Protein AF-A3JCH4-F1 (afdb_monomer_lite)

Structure (mmCIF, N/CA/C/O backbone):
data_AF-A3JCH4-F1
#
_entry.id   AF-A3JCH4-F1
#
loop_
_atom_site.group_PDB
_atom_site.id
_atom_site.type_symbol
_atom_site.label_atom_id
_atom_site.label_alt_id
_atom_site.label_comp_id
_atom_site.label_asym_id
_atom_site.label_entity_id
_atom_site.label_seq_id
_atom_site.pdbx_PDB_ins_code
_atom_site.Cartn_x
_atom_site.Cartn_y
_atom_site.Cartn_z
_atom_site.occupancy
_atom_site.B_iso_or_equiv
_atom_site.auth_seq_id
_atom_site.auth_comp_id
_atom_site.auth_asym_id
_atom_site.auth_atom_id
_atom_site.pdbx_PDB_model_num
ATOM 1 N N . MET A 1 1 ? -6.336 0.879 13.551 1.00 80.81 1 MET A N 1
ATOM 2 C CA . MET A 1 1 ? -6.607 0.300 12.223 1.00 80.81 1 MET A CA 1
ATOM 3 C C . MET A 1 1 ? -5.307 0.128 11.477 1.00 80.81 1 MET A C 1
ATOM 5 O O . MET A 1 1 ? -4.447 0.997 11.608 1.00 80.81 1 MET A O 1
ATOM 9 N N . ARG A 1 2 ? -5.179 -0.964 10.730 1.00 87.00 2 ARG A N 1
ATOM 10 C CA . ARG A 1 2 ? -4.065 -1.256 9.829 1.00 87.00 2 ARG A CA 1
ATOM 11 C C . ARG A 1 2 ? -4.482 -1.027 8.387 1.00 87.00 2 ARG A C 1
ATOM 13 O O . ARG A 1 2 ? -5.506 -1.543 7.948 1.00 87.00 2 ARG A O 1
ATOM 20 N N . ILE A 1 3 ? -3.688 -0.244 7.678 1.00 89.81 3 ILE A N 1
ATOM 21 C CA . ILE A 1 3 ? -3.906 0.101 6.283 1.00 89.81 3 ILE A CA 1
ATOM 22 C C . ILE A 1 3 ? -2.720 -0.418 5.485 1.00 89.81 3 ILE A C 1
ATOM 24 O O . ILE A 1 3 ? -1.581 -0.091 5.812 1.00 89.81 3 ILE A O 1
ATOM 28 N N . ALA A 1 4 ? -2.987 -1.188 4.435 1.00 90.81 4 ALA A N 1
ATOM 29 C CA . ALA A 1 4 ? -1.977 -1.487 3.429 1.00 90.81 4 ALA A CA 1
ATOM 30 C C . ALA A 1 4 ? -2.112 -0.480 2.281 1.00 90.81 4 ALA A C 1
ATOM 32 O O . ALA A 1 4 ? -3.216 -0.269 1.771 1.00 90.81 4 ALA A O 1
ATOM 33 N N . LEU A 1 5 ? -1.002 0.134 1.876 1.00 90.56 5 LEU A N 1
ATOM 34 C CA . LEU A 1 5 ? -0.938 1.136 0.812 1.00 90.56 5 LEU A CA 1
ATOM 35 C C . LEU A 1 5 ? -0.030 0.635 -0.315 1.00 90.56 5 LEU A C 1
ATOM 37 O O . LEU A 1 5 ? 1.135 0.347 -0.072 1.00 90.56 5 LEU A O 1
ATOM 41 N N . LEU A 1 6 ? -0.546 0.573 -1.540 1.00 91.12 6 LEU A N 1
ATOM 42 C CA . LEU A 1 6 ? 0.238 0.345 -2.750 1.00 91.12 6 LEU A CA 1
ATOM 43 C C . LEU A 1 6 ? 0.387 1.668 -3.509 1.00 91.12 6 LEU A C 1
ATOM 45 O O . LEU A 1 6 ? -0.565 2.114 -4.151 1.00 91.12 6 LEU A O 1
ATOM 49 N N . GLU A 1 7 ? 1.575 2.265 -3.436 1.00 90.00 7 GLU A N 1
ATOM 50 C CA . GLU A 1 7 ? 1.939 3.497 -4.138 1.00 90.00 7 GLU A CA 1
ATOM 51 C C . GLU A 1 7 ? 3.379 3.396 -4.645 1.00 90.00 7 GLU A C 1
ATOM 53 O O . GLU A 1 7 ? 4.304 3.243 -3.854 1.00 90.00 7 GLU A O 1
ATOM 58 N N . GLY A 1 8 ? 3.546 3.463 -5.965 1.00 85.06 8 GLY A N 1
ATOM 59 C CA . GLY A 1 8 ? 4.823 3.251 -6.644 1.00 85.06 8 GLY A CA 1
ATOM 60 C C . GLY A 1 8 ? 5.667 4.516 -6.745 1.00 85.06 8 GLY A C 1
ATOM 61 O O . GLY A 1 8 ? 6.848 4.427 -7.070 1.00 85.06 8 GLY A O 1
ATOM 62 N N . GLU A 1 9 ? 5.079 5.686 -6.482 1.00 88.31 9 GLU A N 1
ATOM 63 C CA . GLU A 1 9 ? 5.813 6.944 -6.407 1.00 88.31 9 GLU A CA 1
ATOM 64 C C . GLU A 1 9 ? 6.216 7.233 -4.940 1.00 88.31 9 GLU A C 1
ATOM 66 O O . GLU A 1 9 ? 5.348 7.383 -4.073 1.00 88.31 9 GLU A O 1
ATOM 71 N N . PRO A 1 10 ? 7.522 7.265 -4.615 1.00 86.81 10 PRO A N 1
ATOM 72 C CA . PRO A 1 10 ? 7.995 7.331 -3.232 1.00 86.81 10 PRO A CA 1
ATOM 73 C C . PRO A 1 10 ? 7.599 8.620 -2.496 1.00 86.81 10 PRO A C 1
ATOM 75 O O . PRO A 1 10 ? 7.332 8.564 -1.291 1.00 86.81 10 PRO A O 1
ATOM 78 N N . GLU A 1 11 ? 7.534 9.770 -3.174 1.00 90.00 11 GLU A N 1
ATOM 79 C CA . GLU A 1 11 ? 7.137 11.043 -2.560 1.00 90.00 11 GLU A CA 1
ATOM 80 C C . GLU A 1 11 ? 5.654 11.012 -2.149 1.00 90.00 11 GLU A C 1
ATOM 82 O O . GLU A 1 11 ? 5.303 11.317 -1.003 1.00 90.00 11 GLU A O 1
ATOM 87 N N . GLN A 1 12 ? 4.783 10.531 -3.035 1.00 88.50 12 GLN A N 1
ATOM 88 C CA . GLN A 1 12 ? 3.359 10.327 -2.797 1.00 88.50 12 GLN A CA 1
ATOM 89 C C . GLN A 1 12 ? 3.115 9.269 -1.717 1.00 88.50 12 GLN A C 1
ATOM 91 O O . GLN A 1 12 ? 2.275 9.473 -0.835 1.00 88.50 12 GLN A O 1
ATOM 96 N N . SER A 1 13 ? 3.881 8.177 -1.727 1.00 90.62 13 SER A N 1
ATOM 97 C CA . SER A 1 13 ? 3.829 7.131 -0.703 1.00 90.62 13 SER A CA 1
ATOM 98 C C . SER A 1 13 ? 4.138 7.696 0.688 1.00 90.62 13 SER A C 1
ATOM 100 O O . SER A 1 13 ? 3.370 7.493 1.634 1.00 90.62 13 SER A O 1
ATOM 102 N N . GLN A 1 14 ? 5.207 8.493 0.820 1.00 91.81 14 GLN A N 1
ATOM 103 C CA . GLN A 1 14 ? 5.545 9.164 2.079 1.00 91.81 14 GLN A CA 1
ATOM 104 C C . GLN A 1 14 ? 4.477 10.172 2.508 1.00 91.81 14 GLN A C 1
ATOM 106 O O . GLN A 1 14 ? 4.105 10.206 3.685 1.00 91.81 14 GLN A O 1
ATOM 111 N N . HIS A 1 15 ? 3.957 10.962 1.569 1.00 92.19 15 HIS A N 1
ATOM 112 C CA . HIS A 1 15 ? 2.910 11.939 1.842 1.00 92.19 15 HIS A CA 1
ATOM 113 C C . HIS A 1 15 ? 1.637 11.277 2.394 1.00 92.19 15 HIS A C 1
ATOM 115 O O . HIS A 1 15 ? 1.144 11.652 3.463 1.00 92.19 15 HIS A O 1
ATOM 121 N N . LEU A 1 16 ? 1.139 10.239 1.715 1.00 89.69 16 LEU A N 1
ATOM 122 C CA . LEU A 1 16 ? -0.045 9.483 2.129 1.00 89.69 16 LEU A CA 1
ATOM 123 C C . LEU A 1 16 ? 0.174 8.774 3.465 1.00 89.69 16 LEU A C 1
ATOM 125 O O . LEU A 1 16 ? -0.694 8.822 4.340 1.00 89.69 16 LEU A O 1
ATOM 129 N N . LYS A 1 17 ? 1.354 8.179 3.667 1.00 90.62 17 LYS A N 1
ATOM 130 C CA . LYS A 1 17 ? 1.724 7.566 4.944 1.00 90.62 17 LYS A CA 1
ATOM 131 C C . LYS A 1 17 ? 1.699 8.585 6.083 1.00 90.62 17 LYS A C 1
ATOM 133 O O . LYS A 1 17 ? 1.185 8.276 7.155 1.00 90.62 17 LYS A O 1
ATOM 138 N N . GLY A 1 18 ? 2.188 9.805 5.853 1.00 89.94 18 GLY A N 1
ATOM 139 C CA . GLY A 1 18 ? 2.121 10.902 6.820 1.00 89.94 18 GLY A CA 1
ATOM 140 C C . GLY A 1 18 ? 0.684 11.263 7.207 1.00 89.94 18 GLY A C 1
ATOM 141 O O . GLY A 1 18 ? 0.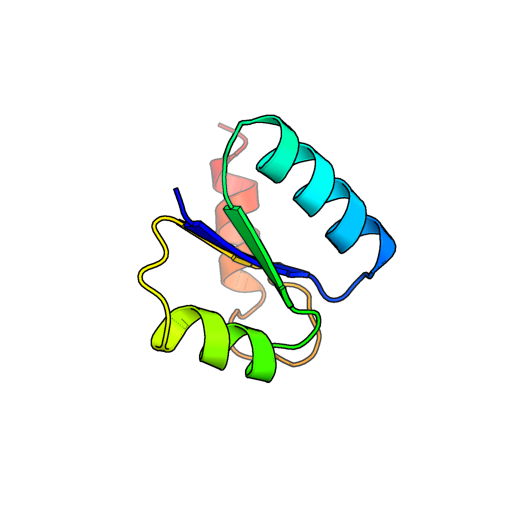371 11.366 8.394 1.00 89.94 18 GLY A O 1
ATOM 142 N N . ILE A 1 19 ? -0.211 11.376 6.220 1.00 89.69 19 ILE A N 1
ATOM 143 C CA . ILE A 1 19 ? -1.636 11.665 6.448 1.00 89.69 19 ILE A CA 1
ATOM 144 C C . ILE A 1 19 ? -2.314 10.545 7.249 1.00 89.69 19 ILE A C 1
ATOM 146 O O . ILE A 1 19 ? -3.062 10.825 8.188 1.00 89.69 19 ILE A O 1
ATOM 150 N N . ILE A 1 20 ? -2.059 9.284 6.890 1.00 88.50 20 ILE A N 1
ATOM 151 C CA . ILE A 1 20 ? -2.675 8.112 7.525 1.00 88.50 20 ILE A CA 1
ATOM 152 C C . ILE A 1 20 ? -2.169 7.946 8.963 1.00 88.50 20 ILE A C 1
ATOM 154 O O . ILE A 1 20 ? -2.963 7.868 9.905 1.00 88.50 20 ILE A O 1
ATOM 158 N N . CYS A 1 21 ? -0.848 7.957 9.159 1.00 86.69 21 CYS A N 1
ATOM 159 C CA . CYS A 1 21 ? -0.242 7.815 10.482 1.00 86.69 21 CYS A CA 1
ATOM 160 C C . CYS A 1 21 ? -0.606 8.976 11.415 1.00 86.69 21 CYS A C 1
ATOM 162 O O . CYS A 1 21 ? -0.807 8.759 12.611 1.00 86.69 21 CYS A O 1
ATOM 164 N N . GLY A 1 22 ? -0.784 10.188 10.875 1.00 85.56 22 GLY A N 1
ATOM 165 C CA . GLY A 1 22 ? -1.254 11.354 11.627 1.00 85.56 22 GLY A CA 1
ATOM 166 C C . GLY A 1 22 ? -2.648 11.191 12.249 1.00 85.56 22 GLY A C 1
ATOM 167 O O . GLY A 1 22 ? -3.007 11.954 13.142 1.00 85.56 22 GLY A O 1
ATOM 168 N N . ARG A 1 23 ? -3.429 10.185 11.831 1.00 84.19 23 ARG A N 1
ATOM 169 C CA . ARG A 1 23 ? -4.765 9.867 12.367 1.00 84.19 23 ARG A CA 1
ATOM 170 C C . ARG A 1 23 ? -4.775 8.664 13.323 1.00 84.19 23 ARG A C 1
ATOM 172 O O . ARG A 1 23 ? -5.823 8.051 13.515 1.00 84.19 23 ARG A O 1
ATOM 179 N N . CYS A 1 24 ? -3.628 8.310 13.911 1.00 75.12 24 CYS A N 1
ATOM 180 C CA . CYS A 1 24 ? -3.451 7.130 14.776 1.00 75.12 24 CYS A CA 1
ATOM 181 C C . CYS A 1 24 ? -3.773 5.791 14.077 1.00 75.12 24 CYS A C 1
ATOM 183 O O . CYS A 1 24 ? -4.215 4.828 14.710 1.00 75.12 24 CYS A O 1
ATOM 185 N N . GLN A 1 25 ? -3.562 5.719 12.762 1.00 82.00 25 GLN A N 1
ATOM 186 C CA . GLN A 1 25 ? -3.724 4.506 11.959 1.00 82.00 25 GLN A CA 1
ATOM 187 C C . GLN A 1 25 ? -2.339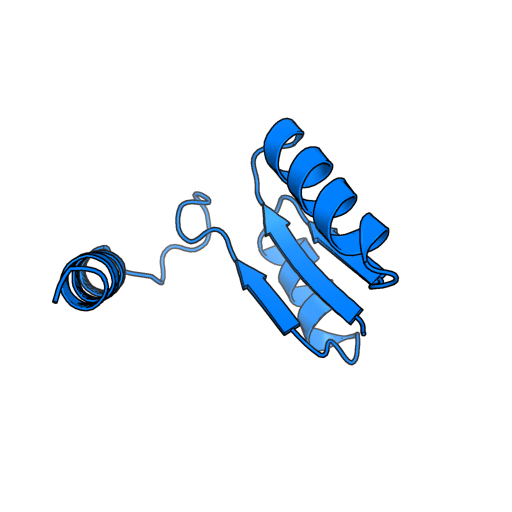 3.972 11.569 1.00 82.00 25 GLN A C 1
ATOM 189 O O . GLN A 1 25 ? -1.438 4.743 11.255 1.00 82.00 25 GLN A O 1
ATOM 194 N N . SER A 1 26 ? -2.136 2.657 11.612 1.00 87.44 26 SER A N 1
ATOM 195 C CA . SER A 1 26 ? -0.894 2.028 11.152 1.00 87.44 26 SER A CA 1
ATOM 196 C C . SER A 1 26 ? -0.942 1.870 9.635 1.00 87.44 26 SER A C 1
ATOM 198 O O . SER A 1 26 ? -1.964 1.430 9.114 1.00 87.44 26 SER A O 1
ATOM 200 N N . CYS A 1 27 ? 0.144 2.209 8.940 1.00 89.25 27 CYS A N 1
ATOM 201 C CA . CYS A 1 27 ? 0.217 2.156 7.481 1.00 89.25 27 CYS A CA 1
ATOM 202 C C . CYS A 1 27 ? 1.446 1.367 7.010 1.00 89.25 27 CYS A C 1
ATOM 204 O O . CYS A 1 27 ? 2.581 1.823 7.194 1.00 89.25 27 CYS A O 1
ATOM 206 N N . ASP A 1 28 ? 1.203 0.236 6.351 1.00 89.19 28 ASP A N 1
ATOM 207 C CA . ASP A 1 28 ? 2.207 -0.575 5.663 1.00 89.19 28 ASP A CA 1
ATOM 208 C C . ASP A 1 28 ? 2.200 -0.185 4.178 1.00 89.19 28 ASP A C 1
ATOM 210 O O . ASP A 1 28 ? 1.314 -0.577 3.421 1.00 89.19 28 ASP A O 1
ATOM 214 N N . ALA A 1 29 ? 3.147 0.670 3.781 1.00 89.75 29 ALA A N 1
ATOM 215 C CA . ALA A 1 29 ? 3.267 1.166 2.411 1.00 89.75 29 ALA A CA 1
ATOM 216 C C . ALA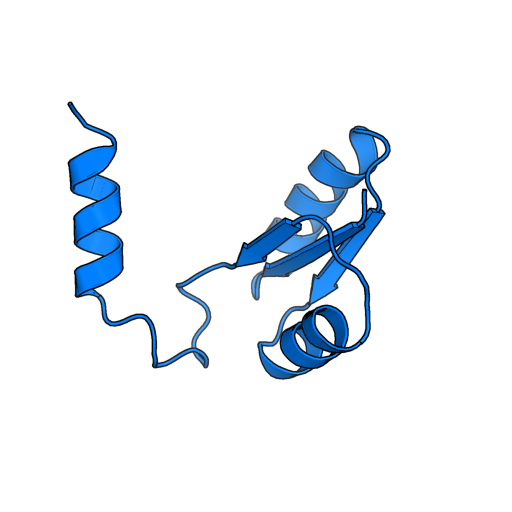 A 1 29 ? 4.230 0.299 1.589 1.00 89.75 29 ALA A C 1
ATOM 218 O O . ALA A 1 29 ? 5.296 -0.083 2.075 1.00 89.75 29 ALA A O 1
ATOM 219 N N . SER A 1 30 ? 3.857 0.018 0.346 1.00 88.62 30 SER A N 1
ATOM 220 C CA . SER A 1 30 ? 4.588 -0.819 -0.599 1.00 88.62 30 SER A CA 1
ATOM 221 C C . SER A 1 30 ? 4.647 -0.140 -1.962 1.00 88.62 30 SER A C 1
ATOM 223 O O . SER A 1 30 ? 3.645 0.389 -2.439 1.00 88.62 30 SER A O 1
ATOM 225 N N . GLU A 1 31 ? 5.814 -0.193 -2.597 1.00 85.56 31 GLU A N 1
ATOM 226 C CA . GLU A 1 31 ? 6.053 0.408 -3.917 1.00 85.56 31 GLU A CA 1
ATOM 227 C C . GLU A 1 31 ? 5.724 -0.555 -5.064 1.00 85.56 31 GLU A C 1
ATOM 229 O O . GLU A 1 31 ? 5.416 -0.140 -6.182 1.00 85.56 31 GLU A O 1
ATOM 234 N N . THR A 1 32 ? 5.738 -1.861 -4.784 1.00 82.75 32 THR A N 1
ATOM 235 C CA . THR A 1 32 ? 5.450 -2.909 -5.762 1.00 82.75 32 THR A CA 1
ATOM 236 C C . THR A 1 32 ? 4.222 -3.724 -5.369 1.00 82.75 32 THR A C 1
ATOM 238 O O . THR A 1 32 ? 3.912 -3.917 -4.191 1.00 82.75 32 THR A O 1
ATOM 241 N N . GLY A 1 33 ? 3.526 -4.263 -6.374 1.00 81.06 33 GLY A N 1
ATOM 242 C CA . GLY A 1 33 ? 2.371 -5.133 -6.145 1.00 81.06 33 GLY A CA 1
ATOM 243 C C . GLY A 1 33 ? 2.717 -6.435 -5.409 1.00 81.06 33 GLY A C 1
ATOM 244 O O . GLY A 1 33 ? 1.864 -6.969 -4.707 1.00 81.06 33 GLY A O 1
ATOM 245 N N . GLN A 1 34 ? 3.953 -6.939 -5.534 1.00 83.62 34 GLN A N 1
ATOM 246 C CA . GLN A 1 34 ? 4.394 -8.158 -4.842 1.00 83.62 34 GLN A CA 1
ATOM 247 C C . GLN A 1 34 ? 4.523 -7.934 -3.335 1.00 83.62 34 GLN A C 1
ATOM 249 O O . GLN A 1 34 ? 3.957 -8.702 -2.556 1.00 83.62 34 GLN A O 1
ATOM 254 N N . ASP A 1 35 ? 5.197 -6.856 -2.932 1.00 83.38 35 ASP A N 1
ATOM 255 C CA . ASP A 1 35 ? 5.349 -6.505 -1.516 1.00 83.38 35 ASP A CA 1
ATOM 256 C C . ASP A 1 35 ? 3.986 -6.204 -0.884 1.00 83.38 35 ASP A C 1
ATOM 258 O O . ASP A 1 35 ? 3.678 -6.664 0.219 1.00 83.38 35 ASP A O 1
ATOM 262 N N . PHE A 1 36 ? 3.125 -5.517 -1.640 1.00 86.25 36 PHE A N 1
ATOM 263 C CA . PHE A 1 36 ? 1.762 -5.230 -1.218 1.00 86.25 36 PHE A CA 1
ATOM 264 C C . PHE A 1 36 ? 0.929 -6.497 -1.018 1.00 86.25 36 PHE A C 1
ATOM 266 O O . PHE A 1 36 ? 0.223 -6.605 -0.021 1.00 86.25 36 PHE A O 1
ATOM 273 N N . LEU A 1 37 ? 1.002 -7.469 -1.934 1.00 83.75 37 LEU A N 1
ATOM 274 C CA . LEU A 1 37 ? 0.297 -8.746 -1.788 1.00 83.75 37 LEU A CA 1
ATOM 275 C C . LEU A 1 37 ? 0.747 -9.489 -0.529 1.00 83.75 37 LEU A C 1
ATOM 277 O O . LEU A 1 37 ? -0.096 -10.024 0.188 1.00 83.75 37 LEU A O 1
ATOM 281 N N . GLY A 1 38 ? 2.046 -9.473 -0.223 1.00 82.06 38 GLY A N 1
ATOM 282 C CA . GLY A 1 38 ? 2.566 -10.017 1.029 1.00 82.06 38 GLY A CA 1
ATOM 283 C C . GLY A 1 38 ? 1.931 -9.346 2.251 1.00 82.06 38 GLY A C 1
ATOM 284 O O . GLY A 1 38 ? 1.369 -10.025 3.110 1.00 82.06 38 GLY A O 1
ATOM 285 N N . ALA A 1 39 ? 1.942 -8.013 2.301 1.00 78.75 39 ALA A N 1
ATOM 286 C CA . ALA A 1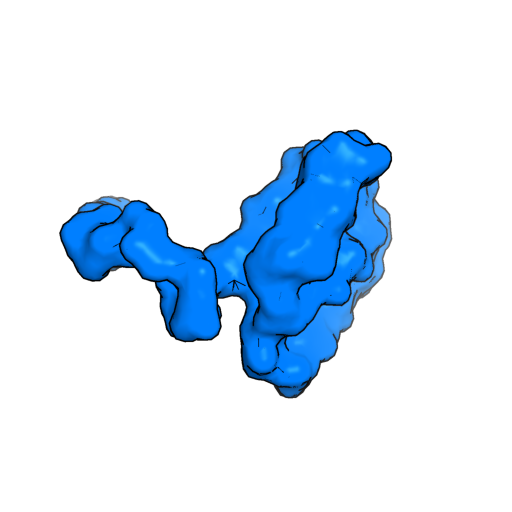 39 ? 1.341 -7.254 3.398 1.00 78.75 39 ALA A CA 1
ATOM 287 C C . ALA A 1 39 ? -0.182 -7.458 3.501 1.00 78.75 39 ALA A C 1
ATOM 289 O O . ALA A 1 39 ? -0.714 -7.609 4.601 1.00 78.75 39 ALA A O 1
ATOM 290 N N . ALA A 1 40 ? -0.887 -7.501 2.370 1.00 80.00 40 ALA A N 1
ATOM 291 C CA . ALA A 1 40 ? -2.336 -7.649 2.306 1.00 80.00 40 ALA A CA 1
ATOM 292 C C . ALA A 1 40 ? -2.810 -9.048 2.727 1.00 80.00 40 ALA A C 1
ATOM 294 O O . ALA A 1 40 ? -3.852 -9.165 3.366 1.00 80.00 40 ALA A O 1
ATOM 295 N N . LEU A 1 41 ? -2.057 -10.097 2.377 1.0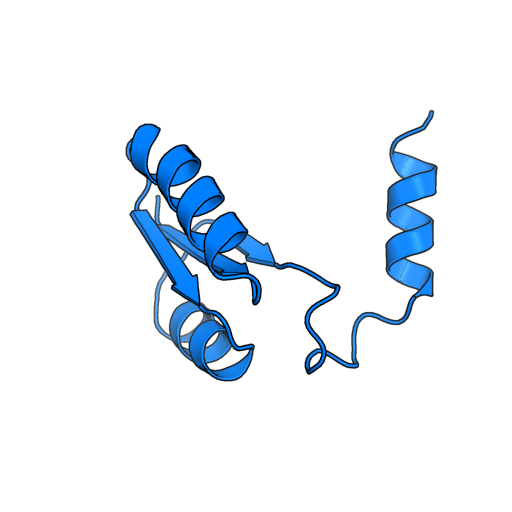0 80.94 41 LEU A N 1
ATOM 296 C CA . LEU A 1 41 ? -2.424 -11.488 2.654 1.00 80.94 41 LEU A CA 1
ATOM 297 C C . LEU A 1 41 ? -1.981 -11.965 4.041 1.00 80.94 41 LEU A C 1
ATOM 299 O O . LEU A 1 41 ? -2.648 -12.816 4.626 1.00 80.94 41 LEU A O 1
ATOM 303 N N . HIS A 1 42 ? -0.863 -11.452 4.564 1.00 77.31 42 HIS A N 1
ATOM 304 C CA . HIS A 1 42 ? -0.312 -11.914 5.842 1.00 77.31 42 HIS A CA 1
ATOM 305 C C . HIS A 1 42 ? -0.738 -11.071 7.049 1.00 77.31 42 HIS A C 1
ATOM 307 O O . HIS A 1 42 ? -0.677 -11.573 8.174 1.00 77.31 42 HIS A O 1
ATOM 313 N N . ASN A 1 43 ? -1.205 -9.834 6.846 1.00 73.81 43 ASN A N 1
ATOM 314 C CA . ASN A 1 43 ? -1.696 -8.987 7.932 1.00 73.81 43 ASN A CA 1
ATOM 315 C C . ASN A 1 43 ? -3.224 -8.839 7.884 1.00 73.81 43 ASN A C 1
ATOM 317 O O . ASN A 1 43 ? -3.817 -8.639 6.827 1.00 73.81 43 ASN A O 1
ATOM 321 N N . ASN A 1 44 ? -3.861 -8.845 9.061 1.00 80.50 44 ASN A N 1
ATOM 322 C CA . ASN A 1 44 ? -5.242 -8.379 9.224 1.00 80.50 44 ASN A CA 1
ATOM 323 C C . ASN A 1 44 ? -5.286 -6.859 9.002 1.00 80.50 44 ASN A C 1
ATOM 325 O O . ASN A 1 44 ? -5.125 -6.080 9.945 1.00 80.50 44 ASN A O 1
ATOM 329 N N . ASN A 1 45 ? -5.445 -6.450 7.746 1.00 81.12 45 ASN A N 1
ATOM 330 C CA . ASN A 1 45 ? -5.637 -5.057 7.366 1.00 81.12 45 ASN A CA 1
ATOM 331 C C . ASN A 1 45 ? -7.127 -4.716 7.381 1.00 81.12 45 ASN A C 1
ATOM 333 O O . ASN A 1 45 ? -7.951 -5.472 6.872 1.00 81.12 45 ASN A O 1
ATOM 337 N N . ASP A 1 46 ? -7.457 -3.557 7.942 1.00 85.31 46 ASP A N 1
ATOM 338 C CA . ASP A 1 46 ? -8.822 -3.031 7.980 1.00 85.31 46 ASP A CA 1
ATOM 339 C C . ASP A 1 46 ? -9.181 -2.309 6.671 1.00 85.31 46 ASP A C 1
ATOM 341 O O . ASP A 1 46 ? -10.353 -2.222 6.309 1.00 85.31 46 ASP A O 1
ATOM 345 N N . LEU A 1 47 ? -8.175 -1.780 5.960 1.00 85.19 47 LEU A N 1
ATOM 346 C CA . LEU A 1 47 ? -8.348 -1.065 4.696 1.00 85.19 47 LEU A CA 1
ATOM 347 C C . LEU A 1 47 ? -7.172 -1.311 3.740 1.00 85.19 47 LEU A C 1
ATOM 349 O O . LEU A 1 47 ? -6.012 -1.339 4.151 1.00 85.19 47 LEU A O 1
ATOM 353 N N . LEU A 1 48 ? -7.483 -1.438 2.451 1.00 87.25 48 LEU A N 1
ATOM 354 C CA . LEU A 1 48 ? -6.514 -1.530 1.361 1.00 87.25 48 LEU A CA 1
ATOM 355 C C . LEU A 1 48 ? -6.638 -0.283 0.476 1.00 87.25 48 LEU A C 1
ATOM 357 O O . LEU A 1 48 ? -7.728 0.020 -0.009 1.00 87.25 48 LEU A O 1
ATOM 361 N N . VAL A 1 49 ? -5.532 0.425 0.253 1.00 85.44 49 VAL A N 1
ATOM 362 C CA . VAL A 1 49 ? -5.459 1.609 -0.616 1.00 85.44 49 VAL A CA 1
ATOM 363 C C . VAL A 1 49 ? -4.525 1.288 -1.779 1.00 85.44 49 VAL A C 1
ATOM 365 O O . VAL A 1 49 ? -3.365 0.956 -1.556 1.00 85.44 49 VAL A O 1
ATOM 368 N N . LEU A 1 50 ? -5.024 1.357 -3.018 1.00 83.81 50 LEU A N 1
ATOM 369 C CA . LEU A 1 50 ? -4.265 0.963 -4.210 1.00 83.81 50 LEU A CA 1
ATOM 370 C C . LEU A 1 50 ? -4.220 2.070 -5.262 1.00 83.81 50 LEU A C 1
ATOM 372 O O . LEU A 1 50 ? -5.264 2.505 -5.758 1.00 83.81 50 LEU A O 1
ATOM 376 N N . ASN A 1 51 ? -3.014 2.430 -5.696 1.00 78.50 51 ASN A N 1
ATOM 377 C CA . ASN A 1 51 ? -2.828 3.191 -6.920 1.00 78.50 51 ASN A CA 1
ATOM 378 C C . ASN A 1 51 ? -2.983 2.266 -8.143 1.00 78.50 51 ASN A C 1
ATOM 380 O O . ASN A 1 51 ? -2.136 1.427 -8.454 1.00 78.50 51 ASN A O 1
ATOM 384 N N . CYS A 1 52 ? -4.096 2.431 -8.861 1.00 65.69 52 CYS A N 1
ATOM 385 C CA . CYS A 1 52 ? -4.445 1.627 -10.035 1.00 65.69 52 CYS A CA 1
ATOM 386 C C . CYS A 1 52 ? -3.569 1.920 -11.269 1.00 65.69 52 CYS A C 1
ATOM 388 O O . CYS A 1 52 ? -3.751 1.272 -12.300 1.00 65.69 52 CYS A O 1
ATOM 390 N N . GLN A 1 53 ? -2.676 2.914 -11.202 1.00 65.00 53 GLN A N 1
ATOM 391 C CA . GLN A 1 53 ? -1.800 3.313 -12.307 1.00 65.00 53 GLN A CA 1
ATOM 392 C C . GLN A 1 53 ? -0.386 2.717 -12.217 1.00 65.00 53 GLN A C 1
ATOM 394 O O . GLN A 1 53 ? 0.398 2.892 -13.152 1.00 65.00 53 GLN A O 1
ATOM 399 N N . ILE A 1 54 ? -0.050 1.976 -11.151 1.00 64.50 54 ILE A N 1
ATOM 400 C CA . ILE A 1 54 ? 1.262 1.325 -11.040 1.00 64.50 54 ILE A CA 1
ATOM 401 C C . ILE A 1 54 ? 1.410 0.278 -12.151 1.00 64.50 54 ILE A C 1
ATOM 403 O O . ILE A 1 54 ? 0.667 -0.707 -12.235 1.00 64.50 54 ILE A O 1
ATOM 407 N N . SER A 1 55 ? 2.401 0.505 -13.015 1.00 56.34 55 SER A N 1
ATOM 408 C CA . SER A 1 55 ? 2.742 -0.380 -14.127 1.00 56.34 55 SER A CA 1
ATOM 409 C C . SER A 1 55 ? 3.253 -1.715 -13.584 1.00 56.34 55 SER A C 1
ATOM 411 O O . SER A 1 55 ? 4.372 -1.819 -13.099 1.00 56.34 55 SER A O 1
ATOM 413 N N . GLY A 1 56 ? 2.389 -2.729 -13.625 1.00 55.62 56 GLY A N 1
ATOM 414 C CA . GLY A 1 56 ? 2.621 -4.048 -13.025 1.00 55.62 56 GLY A CA 1
ATOM 415 C C . GLY A 1 56 ? 1.334 -4.717 -12.533 1.00 55.62 56 GLY A C 1
ATOM 416 O O . GLY A 1 56 ? 1.262 -5.939 -12.477 1.00 55.62 56 GLY A O 1
ATOM 417 N N . MET A 1 57 ? 0.278 -3.936 -12.282 1.00 51.94 57 MET A N 1
ATOM 418 C CA . MET A 1 57 ? -1.089 -4.417 -12.044 1.00 51.94 57 MET A CA 1
ATOM 419 C C . MET A 1 57 ? -1.903 -4.321 -13.344 1.00 51.94 57 MET A C 1
ATOM 421 O O . MET A 1 57 ? -2.849 -3.546 -13.464 1.00 51.94 57 MET A O 1
ATOM 425 N N . SER A 1 58 ? -1.536 -5.106 -14.358 1.00 50.09 58 SER A N 1
ATOM 426 C CA . SER A 1 58 ? -2.167 -5.152 -15.694 1.00 50.09 58 SER A CA 1
ATOM 427 C C . SER A 1 58 ? -3.604 -5.720 -15.721 1.00 50.09 58 SER A C 1
ATOM 429 O O . SER A 1 58 ? -4.075 -6.183 -16.758 1.00 50.09 58 SER A O 1
ATOM 431 N N . GLY A 1 59 ? -4.323 -5.679 -14.595 1.00 44.34 59 GLY A N 1
ATOM 432 C CA . GLY A 1 59 ? -5.664 -6.247 -14.427 1.00 44.34 59 GLY A CA 1
ATOM 433 C C . GLY A 1 59 ? -6.795 -5.233 -14.237 1.00 44.34 59 GLY A C 1
ATOM 434 O O . GLY A 1 59 ? -7.954 -5.581 -14.452 1.00 44.34 59 GLY A O 1
ATOM 435 N N . LEU A 1 60 ? -6.511 -3.972 -13.896 1.00 47.72 60 LEU A N 1
ATOM 436 C CA . LEU A 1 60 ? -7.544 -2.931 -13.826 1.00 47.72 60 LEU A CA 1
ATOM 437 C C . LEU A 1 60 ? -7.611 -2.210 -15.171 1.00 47.72 60 LEU A C 1
ATOM 439 O O . LEU A 1 60 ? -7.117 -1.101 -15.353 1.00 47.72 60 LEU A O 1
ATOM 443 N N . SER A 1 61 ? -8.181 -2.916 -16.150 1.00 45.44 61 SER A N 1
ATOM 444 C CA . SER A 1 61 ? -8.450 -2.406 -17.493 1.00 45.44 61 SER A CA 1
ATOM 445 C C . SER A 1 61 ? -9.081 -1.015 -17.414 1.00 45.44 61 SER A C 1
ATOM 447 O O . SER A 1 61 ? -10.090 -0.843 -16.737 1.00 45.44 61 SER A O 1
ATOM 449 N N . ARG A 1 62 ? -8.506 -0.045 -18.140 1.00 50.31 62 ARG A N 1
ATOM 450 C CA . ARG A 1 62 ? -8.911 1.372 -18.306 1.00 50.31 62 ARG A CA 1
ATOM 451 C C . ARG A 1 62 ? -10.420 1.676 -18.192 1.00 50.31 62 ARG A C 1
ATOM 453 O O . ARG A 1 62 ? -10.793 2.768 -17.778 1.00 50.31 62 ARG A O 1
ATOM 460 N N . ARG A 1 63 ? -11.289 0.722 -18.547 1.00 48.72 63 ARG A N 1
ATOM 461 C CA . ARG A 1 63 ? -12.752 0.793 -18.396 1.00 48.72 63 ARG A CA 1
ATOM 462 C C . ARG A 1 63 ? -13.240 0.980 -16.955 1.00 48.72 63 ARG A C 1
ATOM 464 O O . ARG A 1 63 ? -14.207 1.707 -16.761 1.00 48.72 63 ARG A O 1
ATOM 471 N N . SER A 1 64 ? -12.609 0.368 -15.952 1.00 48.28 64 SER A N 1
ATOM 472 C CA . SER A 1 64 ? -13.044 0.521 -14.552 1.00 48.28 64 SER A CA 1
ATOM 473 C C . SER A 1 64 ? -12.694 1.897 -13.975 1.00 48.28 64 SER A C 1
ATOM 475 O O . SER A 1 64 ? -13.459 2.434 -13.178 1.00 48.28 64 SER A O 1
ATOM 477 N N . GLN A 1 65 ? -11.605 2.517 -14.440 1.00 48.06 65 GLN A N 1
ATOM 478 C CA . GLN A 1 65 ? -11.241 3.892 -14.072 1.00 48.06 65 GLN A CA 1
ATOM 479 C C . GLN A 1 65 ? -12.227 4.916 -14.659 1.00 48.06 65 GLN A C 1
ATOM 481 O O . GLN A 1 65 ? -12.598 5.875 -13.990 1.00 48.06 65 GLN A O 1
ATOM 486 N N . GLN A 1 66 ? -12.725 4.679 -15.878 1.00 47.69 66 GLN A N 1
ATOM 487 C CA . GLN A 1 66 ? -13.726 5.542 -16.514 1.00 47.69 66 GLN A CA 1
ATOM 488 C C . GLN A 1 66 ? -15.079 5.517 -15.778 1.00 47.69 66 GLN A C 1
ATOM 490 O O . GLN A 1 66 ? -15.744 6.546 -15.676 1.00 47.69 66 GLN A O 1
ATOM 495 N N . ALA A 1 67 ? -15.456 4.367 -15.206 1.00 47.50 67 ALA A N 1
ATOM 496 C CA . ALA A 1 67 ? -16.685 4.229 -14.425 1.00 47.50 67 ALA A CA 1
ATOM 497 C C . ALA A 1 67 ? -16.646 5.008 -13.095 1.00 47.50 67 ALA A C 1
ATOM 499 O O . ALA A 1 67 ? -17.660 5.574 -12.698 1.00 47.50 67 ALA A O 1
ATOM 500 N N . GLN A 1 68 ? -15.487 5.094 -12.428 1.00 43.12 68 GLN A N 1
ATOM 501 C CA . GLN A 1 68 ? -15.339 5.894 -11.201 1.00 43.12 68 GLN A CA 1
ATOM 502 C C . GLN A 1 68 ? -15.359 7.403 -11.470 1.00 43.12 68 GLN A C 1
ATOM 504 O O . GLN A 1 68 ? -15.959 8.142 -10.697 1.00 43.12 68 GLN A O 1
ATOM 509 N N . VAL A 1 69 ? -14.762 7.863 -12.576 1.00 48.06 69 VAL A N 1
ATOM 510 C CA . VAL A 1 69 ? -14.787 9.291 -12.946 1.00 48.06 69 VAL A CA 1
ATOM 511 C C . VAL A 1 69 ? -16.206 9.752 -13.299 1.00 48.06 69 VAL A C 1
ATOM 513 O O . VAL A 1 69 ? -16.590 10.856 -12.931 1.00 48.06 69 VAL A O 1
ATOM 516 N N . MET A 1 70 ? -17.014 8.905 -13.948 1.00 42.19 70 MET A N 1
ATOM 517 C CA . MET A 1 70 ? -18.426 9.215 -14.221 1.00 42.19 70 MET A CA 1
ATOM 518 C C . MET A 1 70 ? -19.315 9.174 -12.970 1.00 42.19 70 MET A C 1
ATOM 520 O O . MET A 1 70 ? -20.269 9.935 -12.901 1.00 42.19 70 MET A O 1
ATOM 524 N N . ALA A 1 71 ? -19.013 8.334 -11.976 1.00 44.25 71 ALA A N 1
ATOM 525 C CA . ALA A 1 71 ? -19.807 8.239 -10.745 1.00 44.25 71 ALA A CA 1
ATOM 526 C C . ALA A 1 71 ? -19.506 9.343 -9.711 1.00 44.25 71 ALA A C 1
ATOM 528 O O . ALA A 1 71 ? -20.253 9.495 -8.753 1.00 44.25 71 ALA A O 1
ATOM 529 N N . ALA A 1 72 ? -18.415 10.095 -9.878 1.00 47.06 72 ALA A N 1
ATOM 530 C CA . ALA A 1 72 ? -18.035 11.197 -8.991 1.00 47.06 72 ALA A CA 1
ATOM 531 C C . ALA A 1 72 ? -18.520 12.576 -9.482 1.00 47.06 72 ALA A C 1
ATOM 533 O O . ALA A 1 72 ? -18.155 13.588 -8.884 1.00 47.06 72 ALA A O 1
ATOM 534 N N . HIS A 1 73 ? -19.295 12.625 -10.574 1.00 45.84 73 HIS A N 1
ATOM 535 C CA . HIS A 1 73 ? -19.732 13.872 -11.206 1.00 45.84 73 HIS A CA 1
ATOM 536 C C . HIS A 1 73 ? -21.254 13.987 -11.417 1.00 45.84 73 HIS A C 1
ATOM 538 O O . HIS A 1 73 ? -21.674 14.742 -12.294 1.00 45.84 73 HIS A O 1
ATOM 544 N N . ASP A 1 74 ? -22.054 13.299 -10.596 1.00 40.47 74 ASP A N 1
ATOM 545 C CA . ASP A 1 74 ? -23.501 13.536 -10.451 1.00 40.47 74 ASP A CA 1
ATOM 546 C C . ASP A 1 74 ? -23.847 13.796 -8.975 1.00 40.47 74 ASP A C 1
ATOM 548 O O . ASP A 1 74 ? -23.468 12.953 -8.125 1.00 40.47 74 ASP A O 1
#

Foldseek 3Di:
DEEEEAAQDVVVQVVVCCVQVVVVYHYHYDNDPVVSCVCV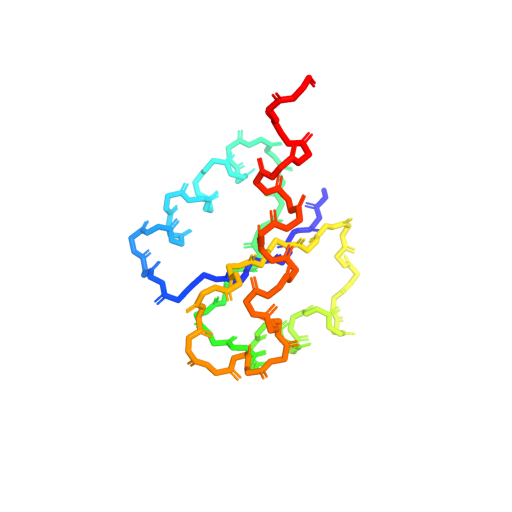VVDPHPYYHYDPPRDHCPPCPPVVVVVVVVVVPD

pLDDT: mean 74.52, std 17.36, range [40.47, 92.19]

Secondary structure (DSSP, 8-state):
-EEEEE-SSHHHHHHHHHHHHTTT-EEEEESSHHHHHHHHHHS--SEEEE-TTSTT-TTS-THHHHHHHHHT--

Radius of gyration: 13.28 Å; chains: 1; bounding box: 32×26×33 Å

Sequence (74 aa):
MRIALLEGEPEQSQHLKGIICGRCQSCDASETGQDFLGAALHNNNDLLVLNCQISGMSGLSRRSQQAQVMAAHD